Protein AF-A0A2P6FMV4-F1 (afdb_monomer_lite)

Secondary structure (DSSP, 8-state):
-PPPHHHHHHHHHHHHHHHHHHHHHHHHH--SSEEEE-TTS-EEEE-HHHHHHHHHHHHHHHHTTSS-HHHHHHHHHHHHHHHHHHTTT-TT---SS-SSPPHHHHHHHHHHHTGGGSGGG--HHHHHHHHHHHHHT----

Structure (mmCIF, N/CA/C/O backbone):
data_AF-A0A2P6FMV4-F1
#
_entry.id   AF-A0A2P6FMV4-F1
#
loop_
_atom_site.group_PDB
_atom_site.id
_atom_site.type_symbol
_atom_site.label_atom_id
_atom_site.label_alt_id
_atom_site.label_comp_id
_atom_site.label_asym_id
_atom_site.label_entity_id
_atom_site.label_seq_id
_atom_site.pdbx_PDB_ins_code
_atom_site.Cartn_x
_atom_site.Cartn_y
_atom_site.Cartn_z
_atom_site.occupancy
_atom_site.B_iso_or_equiv
_atom_site.auth_seq_id
_atom_site.auth_comp_id
_atom_site.auth_asym_id
_atom_site.auth_atom_id
_atom_site.pdbx_PDB_model_num
ATOM 1 N N . THR A 1 1 ? -9.566 3.041 24.991 1.00 51.59 1 THR A N 1
ATOM 2 C CA . THR A 1 1 ? -9.184 4.374 24.482 1.00 51.59 1 THR A CA 1
ATOM 3 C C . THR A 1 1 ? -9.433 4.340 22.996 1.00 51.59 1 THR A C 1
ATOM 5 O O . THR A 1 1 ? -8.941 3.411 22.371 1.00 51.59 1 THR A O 1
ATOM 8 N N . ASN A 1 2 ? -10.262 5.234 22.459 1.00 83.31 2 ASN A N 1
ATOM 9 C CA . ASN A 1 2 ? -10.561 5.259 21.024 1.00 83.31 2 ASN A CA 1
ATOM 10 C C . ASN A 1 2 ? -9.635 6.276 20.353 1.00 83.31 2 ASN A C 1
ATOM 12 O O . ASN A 1 2 ? -9.488 7.376 20.882 1.00 83.31 2 ASN A O 1
ATOM 16 N N . LEU A 1 3 ? -9.016 5.885 19.238 1.00 90.75 3 LEU A N 1
ATOM 17 C CA . LEU A 1 3 ? -8.239 6.779 18.378 1.00 90.75 3 LEU A CA 1
ATOM 18 C C . LEU A 1 3 ? -9.158 7.852 17.777 1.00 90.75 3 LEU A C 1
ATOM 20 O O . LEU A 1 3 ? -10.336 7.583 17.510 1.00 90.75 3 LEU A O 1
ATOM 24 N N . SER A 1 4 ?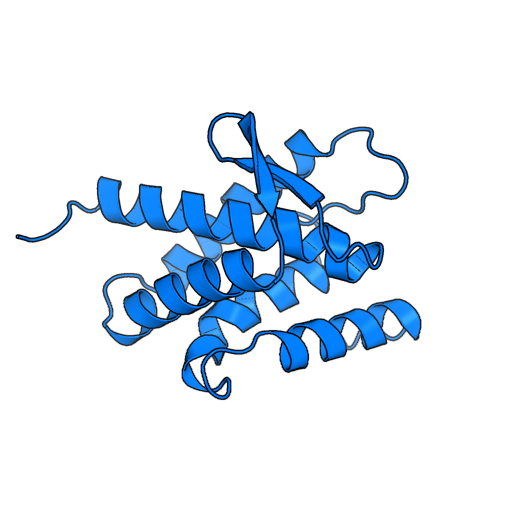 -8.631 9.054 17.558 1.00 95.62 4 SER A N 1
ATOM 25 C CA . SER A 1 4 ? -9.317 10.098 16.794 1.00 95.62 4 SER A CA 1
ATOM 26 C C . SER A 1 4 ? -9.395 9.727 15.312 1.00 95.62 4 SER A C 1
ATOM 28 O O . SER A 1 4 ? -8.689 8.836 14.826 1.00 95.62 4 SER A O 1
ATOM 30 N N . LYS A 1 5 ? -10.259 10.416 14.557 1.00 95.12 5 LYS A N 1
ATOM 31 C CA . 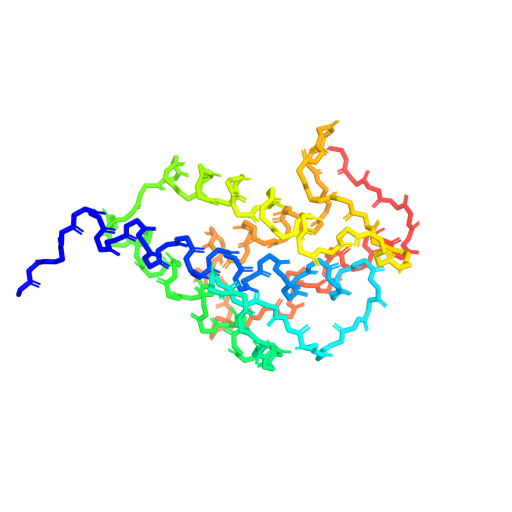LYS A 1 5 ? -10.355 10.154 13.119 1.00 95.12 5 LYS A CA 1
ATOM 32 C C . LYS A 1 5 ? -9.076 10.572 12.397 1.00 95.12 5 LYS A C 1
ATOM 34 O O . LYS A 1 5 ? -8.652 9.893 11.469 1.00 95.12 5 LYS A O 1
ATOM 39 N N . GLU A 1 6 ? -8.452 11.648 12.854 1.00 95.94 6 GLU A N 1
ATOM 40 C CA . GLU A 1 6 ? -7.186 12.156 12.341 1.00 95.94 6 GLU A CA 1
ATOM 41 C C . GLU A 1 6 ? -6.043 11.161 12.575 1.00 95.94 6 GLU A C 1
ATOM 43 O O . GLU A 1 6 ? -5.261 10.919 11.660 1.00 95.94 6 GLU A O 1
ATOM 48 N N . GLU A 1 7 ? -5.978 10.535 13.757 1.00 96.75 7 GLU A N 1
ATOM 49 C CA . GLU A 1 7 ? -4.993 9.487 14.064 1.00 96.75 7 GLU A CA 1
ATOM 50 C C . GLU A 1 7 ? -5.186 8.264 13.159 1.00 96.75 7 GLU A C 1
ATOM 52 O O . GLU A 1 7 ? -4.225 7.757 12.585 1.00 96.75 7 GLU A O 1
ATOM 57 N N . ILE A 1 8 ? -6.436 7.829 12.963 1.00 97.25 8 ILE A N 1
ATOM 58 C CA . ILE A 1 8 ? -6.765 6.706 12.073 1.00 97.25 8 ILE A CA 1
ATOM 59 C C . ILE A 1 8 ? -6.350 7.011 10.627 1.00 97.25 8 ILE A C 1
ATOM 61 O O . ILE A 1 8 ? -5.728 6.178 9.971 1.00 97.25 8 ILE A O 1
ATOM 65 N N . LEU A 1 9 ? -6.684 8.194 10.108 1.00 97.06 9 LEU A N 1
ATOM 66 C CA . LEU A 1 9 ? -6.341 8.558 8.732 1.00 97.06 9 LEU A CA 1
ATOM 67 C C . LEU A 1 9 ? -4.829 8.745 8.547 1.00 97.06 9 LEU A C 1
ATOM 69 O O . LEU A 1 9 ? -4.296 8.338 7.519 1.00 97.06 9 LEU A O 1
ATOM 73 N N . GLY A 1 10 ? -4.132 9.295 9.545 1.00 97.19 10 GLY A N 1
ATOM 74 C CA . GLY A 1 10 ? -2.674 9.415 9.529 1.00 97.19 10 GLY A CA 1
ATOM 75 C C . GLY A 1 10 ? -1.978 8.055 9.460 1.00 97.19 10 GLY A C 1
ATOM 76 O O . GLY A 1 10 ? -1.112 7.850 8.609 1.00 97.19 10 GLY A O 1
ATOM 77 N N . GLU A 1 11 ? -2.402 7.099 10.289 1.00 97.44 11 GLU A N 1
ATOM 78 C CA . GLU A 1 11 ? -1.864 5.732 10.266 1.00 97.44 11 GLU A CA 1
ATOM 79 C C . GLU A 1 11 ? -2.210 4.986 8.973 1.00 97.44 11 GLU A C 1
ATOM 81 O O . GLU A 1 11 ? -1.376 4.258 8.427 1.00 97.44 11 GLU A O 1
ATOM 86 N N . LEU A 1 12 ? -3.417 5.194 8.440 1.00 98.38 12 LEU A N 1
ATOM 87 C CA . LEU A 1 12 ? -3.817 4.646 7.148 1.00 98.38 12 LEU A CA 1
ATOM 88 C C . LEU A 1 12 ? -2.908 5.153 6.019 1.00 98.38 12 LEU A C 1
ATOM 90 O O . LEU A 1 12 ? -2.407 4.351 5.233 1.00 98.38 12 LEU A O 1
ATOM 94 N N . GLU A 1 13 ? -2.663 6.462 5.951 1.00 98.38 13 GLU A N 1
ATOM 95 C CA . GLU A 1 13 ? -1.781 7.066 4.948 1.00 98.38 13 GLU A CA 1
ATOM 96 C C . GLU A 1 13 ? -0.330 6.593 5.099 1.00 98.38 13 GLU A C 1
ATOM 98 O O . GLU A 1 13 ? 0.304 6.251 4.101 1.00 98.38 13 GLU A O 1
ATOM 103 N N . ASN A 1 14 ? 0.180 6.498 6.329 1.00 97.38 14 ASN A N 1
ATOM 104 C CA . ASN A 1 14 ? 1.527 5.997 6.598 1.00 97.38 14 ASN A CA 1
ATOM 105 C C . ASN A 1 14 ? 1.724 4.566 6.062 1.00 97.38 14 ASN A C 1
ATOM 107 O O . ASN A 1 14 ? 2.648 4.298 5.292 1.00 97.38 14 ASN A O 1
ATOM 111 N N . ASN A 1 15 ? 0.804 3.655 6.393 1.00 98.19 15 ASN A N 1
ATOM 112 C CA . ASN A 1 15 ? 0.868 2.272 5.919 1.00 98.19 15 ASN A CA 1
ATOM 113 C C . ASN A 1 15 ? 0.638 2.170 4.401 1.00 98.19 15 ASN A C 1
ATOM 115 O O . ASN A 1 15 ? 1.336 1.413 3.726 1.00 98.19 15 ASN A O 1
ATOM 119 N N . ALA A 1 16 ? -0.297 2.946 3.840 1.00 98.31 16 ALA A N 1
ATOM 120 C CA . ALA A 1 16 ? -0.540 2.979 2.398 1.00 98.31 16 ALA A CA 1
ATOM 121 C C . ALA A 1 16 ? 0.708 3.424 1.618 1.00 98.31 16 ALA A C 1
ATOM 123 O O . ALA A 1 16 ? 1.047 2.823 0.597 1.00 98.31 16 ALA A O 1
ATOM 124 N N . GLN A 1 17 ? 1.422 4.439 2.113 1.00 97.94 17 GLN A N 1
ATOM 125 C CA . GLN A 1 17 ? 2.652 4.939 1.505 1.00 97.94 17 GLN A CA 1
ATOM 126 C C . GLN A 1 17 ? 3.753 3.872 1.496 1.00 97.94 17 GLN A C 1
ATOM 128 O O . GLN A 1 17 ? 4.319 3.607 0.432 1.00 97.94 17 GLN A O 1
ATOM 133 N N . GLY A 1 18 ? 3.999 3.215 2.635 1.00 96.44 18 GLY A N 1
ATOM 134 C CA . GLY A 1 18 ? 5.001 2.152 2.738 1.00 96.44 18 GLY A CA 1
ATOM 135 C C . GLY A 1 18 ? 4.696 0.970 1.813 1.00 96.44 18 GLY A C 1
ATOM 136 O O . GLY A 1 18 ? 5.569 0.520 1.062 1.00 96.44 18 GLY A O 1
ATOM 137 N N . ILE A 1 19 ? 3.431 0.523 1.773 1.00 98.00 19 ILE A N 1
ATOM 138 C CA . ILE A 1 19 ? 2.986 -0.541 0.859 1.00 98.00 19 ILE A CA 1
ATOM 139 C C . ILE A 1 19 ? 3.243 -0.129 -0.595 1.00 98.00 19 ILE A C 1
ATOM 141 O O . ILE A 1 19 ? 3.892 -0.871 -1.330 1.00 98.00 19 ILE A O 1
ATOM 145 N N . LEU A 1 20 ? 2.777 1.047 -1.024 1.00 97.88 20 LEU A N 1
ATOM 146 C CA . LEU A 1 20 ? 2.926 1.503 -2.409 1.00 97.88 20 LEU A CA 1
ATOM 147 C C . LEU A 1 20 ? 4.398 1.668 -2.809 1.00 97.88 20 LEU A C 1
ATOM 149 O O . LEU A 1 20 ? 4.790 1.220 -3.890 1.00 97.88 20 LEU A O 1
ATOM 153 N N . GLY A 1 21 ? 5.215 2.264 -1.937 1.00 96.00 21 GLY A N 1
ATOM 154 C CA . GLY A 1 21 ? 6.637 2.498 -2.177 1.00 96.00 21 GLY A CA 1
ATOM 155 C C . GLY A 1 21 ? 7.445 1.206 -2.328 1.00 96.00 21 GLY A C 1
ATOM 156 O O . GLY A 1 21 ? 8.315 1.124 -3.200 1.00 96.00 21 GLY A O 1
ATOM 157 N N . TYR A 1 22 ? 7.121 0.171 -1.549 1.00 97.12 22 TYR A N 1
ATOM 158 C CA . TYR A 1 22 ? 7.719 -1.154 -1.710 1.00 97.12 22 TYR A CA 1
ATOM 159 C C . TYR A 1 22 ? 7.189 -1.882 -2.957 1.00 97.12 22 TYR A C 1
ATOM 161 O O . TYR A 1 22 ? 7.960 -2.332 -3.814 1.00 97.12 22 TYR A O 1
ATOM 169 N N . VAL A 1 23 ? 5.861 -1.973 -3.091 1.00 97.44 23 VAL A N 1
ATOM 170 C CA . VAL A 1 23 ? 5.190 -2.780 -4.121 1.00 97.44 23 VAL A CA 1
ATOM 171 C C . VAL A 1 23 ? 5.518 -2.292 -5.530 1.00 97.44 23 VAL A C 1
ATOM 173 O O . VAL A 1 23 ? 5.771 -3.119 -6.407 1.00 97.44 23 VAL A O 1
ATOM 176 N N . VAL A 1 24 ? 5.594 -0.977 -5.768 1.00 95.75 24 VAL A N 1
ATOM 177 C CA . VAL A 1 24 ? 5.886 -0.434 -7.108 1.00 95.75 24 VAL A CA 1
ATOM 178 C C . VAL A 1 24 ? 7.235 -0.902 -7.648 1.00 95.75 24 VAL A C 1
ATOM 180 O O . VAL A 1 24 ? 7.342 -1.279 -8.817 1.00 95.75 24 VAL A O 1
ATOM 183 N N . ARG A 1 25 ? 8.264 -0.957 -6.798 1.00 94.50 25 ARG A N 1
ATOM 184 C CA . ARG A 1 25 ? 9.603 -1.411 -7.196 1.00 94.50 25 ARG A CA 1
ATOM 185 C C . ARG A 1 25 ? 9.661 -2.924 -7.340 1.00 94.50 25 ARG A C 1
ATOM 187 O O . ARG A 1 25 ? 10.301 -3.430 -8.265 1.00 94.50 25 ARG A O 1
ATOM 194 N N . TRP A 1 26 ? 8.958 -3.644 -6.474 1.00 96.50 26 TRP A N 1
ATOM 195 C CA . TRP A 1 26 ? 8.887 -5.096 -6.545 1.00 96.50 26 TRP A CA 1
ATOM 196 C C . TRP A 1 26 ? 8.215 -5.562 -7.842 1.00 96.50 26 TRP A C 1
ATOM 198 O O . TRP A 1 26 ? 8.784 -6.350 -8.598 1.00 96.50 26 TRP A O 1
ATOM 208 N N . ILE A 1 27 ? 7.036 -5.015 -8.146 1.00 95.75 27 ILE A N 1
ATOM 209 C CA . ILE A 1 27 ? 6.225 -5.404 -9.302 1.00 95.75 27 ILE A CA 1
ATOM 210 C C . ILE A 1 27 ? 6.862 -4.948 -10.614 1.00 95.75 27 ILE A C 1
ATOM 212 O O . ILE A 1 27 ? 7.023 -5.765 -11.522 1.00 95.75 27 ILE A O 1
ATOM 216 N N . ASN A 1 28 ? 7.287 -3.686 -10.718 1.00 93.50 28 ASN A N 1
ATOM 217 C CA . ASN A 1 28 ? 7.785 -3.152 -11.987 1.00 93.50 28 ASN A CA 1
ATOM 218 C C . ASN A 1 28 ? 9.238 -3.559 -12.257 1.00 93.50 28 ASN A C 1
ATOM 220 O O . ASN A 1 28 ? 9.584 -3.922 -13.381 1.00 93.50 28 ASN A O 1
ATOM 224 N N . GLN A 1 29 ? 10.092 -3.568 -11.231 1.00 92.44 29 GLN A N 1
ATOM 225 C CA . GLN A 1 29 ? 11.543 -3.717 -11.403 1.00 92.44 29 GLN A CA 1
ATOM 226 C C . GLN A 1 29 ? 12.094 -5.039 -10.850 1.00 92.44 29 GLN A C 1
ATOM 228 O O . GLN A 1 29 ? 13.226 -5.395 -11.163 1.00 92.44 29 GLN A O 1
ATOM 233 N N . GLY A 1 30 ? 11.316 -5.805 -10.078 1.00 94.44 30 GLY A N 1
ATOM 234 C CA . GLY A 1 30 ? 11.796 -7.043 -9.452 1.00 94.44 30 GLY A CA 1
ATOM 235 C C . GLY A 1 30 ? 12.759 -6.796 -8.288 1.00 94.44 30 GLY A C 1
ATOM 236 O O . GLY A 1 30 ? 13.584 -7.654 -7.980 1.00 94.44 30 GLY A O 1
ATOM 237 N N . VAL A 1 31 ? 12.687 -5.622 -7.656 1.00 94.88 31 VAL A N 1
ATOM 238 C CA . VAL A 1 31 ? 13.551 -5.249 -6.529 1.00 94.88 31 VAL A CA 1
ATOM 239 C C . VAL A 1 31 ? 12.904 -5.703 -5.221 1.00 94.88 31 VAL A C 1
ATOM 241 O O . VAL A 1 31 ? 11.886 -5.162 -4.805 1.00 94.88 31 VAL A O 1
ATOM 244 N N . GLY A 1 32 ? 13.501 -6.709 -4.577 1.00 93.19 32 GLY A N 1
ATOM 245 C CA . GLY A 1 32 ? 12.945 -7.357 -3.381 1.00 93.19 32 GLY A CA 1
ATOM 246 C C . GLY A 1 32 ? 13.209 -6.654 -2.046 1.00 93.19 32 GLY A C 1
ATOM 247 O O . GLY A 1 32 ? 12.564 -6.992 -1.055 1.00 93.19 32 GLY A O 1
ATOM 248 N N . CYS A 1 33 ? 14.149 -5.710 -2.019 1.00 92.94 33 CYS A N 1
ATOM 249 C CA . CYS A 1 33 ? 14.526 -4.920 -0.850 1.00 92.94 33 CYS A CA 1
ATOM 250 C C . CYS A 1 33 ? 14.951 -3.525 -1.312 1.00 92.94 33 CYS A C 1
ATOM 252 O O . CYS A 1 33 ? 15.727 -3.392 -2.266 1.00 92.94 33 CYS A O 1
ATOM 254 N N . SER A 1 34 ? 14.435 -2.486 -0.663 1.00 77.75 34 SER A N 1
ATOM 255 C CA . SER A 1 34 ? 14.635 -1.110 -1.108 1.00 77.75 34 SER A CA 1
ATOM 256 C C . SER A 1 34 ? 14.698 -0.120 0.039 1.00 77.75 34 SER A C 1
ATOM 258 O O . SER A 1 34 ? 13.984 -0.253 1.023 1.00 77.75 34 SER A O 1
ATOM 260 N N . LYS A 1 35 ? 15.500 0.932 -0.149 1.00 87.94 35 LYS A N 1
ATOM 261 C CA . LYS A 1 35 ? 15.317 2.178 0.591 1.00 87.94 35 LYS A CA 1
ATOM 262 C C . LYS A 1 35 ? 14.081 2.878 0.034 1.00 87.94 35 LYS A C 1
ATOM 264 O O . LYS A 1 35 ? 14.081 3.231 -1.146 1.00 87.94 35 LYS A O 1
ATOM 269 N N . VAL A 1 36 ? 13.054 3.026 0.856 1.00 87.88 36 VAL A N 1
ATOM 270 C CA . VAL A 1 36 ? 11.804 3.725 0.536 1.00 87.88 36 VAL A CA 1
ATOM 271 C C . VAL A 1 36 ? 11.716 4.921 1.472 1.00 87.88 36 VAL A C 1
ATOM 273 O O . VAL A 1 36 ? 12.052 4.811 2.647 1.00 87.88 36 VAL A O 1
ATOM 276 N N . LEU A 1 37 ? 11.360 6.083 0.934 1.00 90.44 37 LEU A N 1
ATOM 277 C CA . LEU A 1 37 ? 11.080 7.259 1.754 1.00 90.44 37 LEU A CA 1
ATOM 278 C C . LEU A 1 37 ? 9.755 7.031 2.471 1.00 90.44 37 LEU A C 1
ATOM 280 O O . LEU A 1 37 ? 8.812 6.640 1.802 1.00 90.44 37 LEU A O 1
ATOM 284 N N . ASP A 1 38 ? 9.665 7.281 3.769 1.00 89.69 38 ASP A N 1
ATOM 285 C CA . ASP A 1 38 ? 8.393 7.264 4.494 1.00 89.69 38 ASP A CA 1
ATOM 286 C C . ASP A 1 38 ? 7.546 8.528 4.206 1.00 89.69 38 ASP A C 1
ATOM 288 O O . ASP A 1 38 ? 7.846 9.340 3.318 1.00 89.69 38 ASP A O 1
ATOM 292 N N . ILE A 1 39 ? 6.461 8.726 4.961 1.00 87.50 39 ILE A N 1
ATOM 293 C CA . ILE A 1 39 ? 5.615 9.927 4.872 1.00 87.50 39 ILE A CA 1
ATOM 294 C C . ILE A 1 39 ? 6.354 11.234 5.235 1.00 87.50 39 ILE A C 1
ATOM 296 O O . ILE A 1 39 ? 5.946 12.305 4.775 1.00 87.50 39 ILE A O 1
ATOM 300 N N . TYR A 1 40 ? 7.457 11.171 5.979 1.00 90.75 40 TYR A N 1
ATOM 301 C CA . TYR A 1 40 ? 8.283 12.314 6.386 1.00 90.75 40 TYR A CA 1
ATOM 302 C C . TYR A 1 40 ? 9.583 12.437 5.579 1.00 90.75 40 TYR A C 1
ATOM 304 O O . TYR A 1 40 ? 10.457 13.227 5.931 1.00 90.75 40 TYR A O 1
ATOM 312 N N . ASP A 1 41 ? 9.690 11.689 4.479 1.00 90.19 41 ASP A N 1
ATOM 313 C CA . ASP A 1 41 ? 10.845 11.662 3.587 1.00 90.19 41 ASP A CA 1
ATOM 314 C C . ASP A 1 41 ? 12.143 11.189 4.284 1.00 90.19 41 ASP A C 1
ATOM 316 O O . ASP A 1 41 ? 13.256 11.602 3.943 1.00 90.19 41 ASP A O 1
ATOM 320 N N . VAL A 1 42 ? 12.005 10.261 5.236 1.00 92.44 42 VAL A N 1
ATOM 321 C CA . VAL A 1 42 ? 13.105 9.512 5.854 1.00 92.44 42 VAL A CA 1
ATOM 322 C C . VAL A 1 42 ? 13.235 8.149 5.179 1.00 92.44 42 VAL A C 1
ATOM 324 O O . VAL A 1 42 ? 12.255 7.442 4.970 1.00 92.44 42 VAL A O 1
ATOM 327 N N . TYR A 1 43 ? 14.459 7.752 4.827 1.00 90.75 43 TYR A N 1
ATOM 328 C CA . TYR A 1 43 ? 14.691 6.445 4.212 1.00 90.75 43 TYR A CA 1
ATOM 329 C C . TYR A 1 43 ? 14.566 5.306 5.225 1.00 90.75 43 TYR A C 1
ATOM 331 O O . TYR A 1 43 ? 15.400 5.177 6.124 1.00 90.75 43 TYR A O 1
ATOM 339 N N . LEU A 1 44 ? 13.606 4.418 4.986 1.00 90.31 44 LEU A N 1
ATOM 340 C CA . LEU A 1 44 ? 13.452 3.139 5.665 1.00 90.31 44 LEU A CA 1
ATOM 341 C C . LEU A 1 44 ? 13.853 1.994 4.734 1.00 90.31 44 LEU A C 1
ATOM 343 O O . LEU A 1 44 ? 13.761 2.090 3.508 1.00 90.31 44 LEU A O 1
ATOM 347 N N . MET A 1 45 ? 14.351 0.909 5.321 1.00 95.62 45 MET A N 1
ATOM 348 C CA . MET A 1 45 ? 14.553 -0.338 4.595 1.00 95.62 45 MET A CA 1
ATOM 349 C C . MET A 1 45 ? 13.229 -1.095 4.573 1.00 95.62 45 MET A C 1
ATOM 351 O O . MET A 1 45 ? 12.740 -1.499 5.622 1.00 95.62 45 MET A O 1
ATOM 355 N N . GLU A 1 46 ? 12.702 -1.317 3.376 1.00 95.88 46 GLU A N 1
ATOM 356 C CA . GLU A 1 46 ? 11.473 -2.071 3.155 1.00 95.88 46 GLU A CA 1
ATOM 357 C C . GLU A 1 46 ? 11.778 -3.416 2.494 1.00 95.88 46 GLU A C 1
ATOM 359 O O . GLU A 1 46 ? 12.540 -3.499 1.518 1.00 95.88 46 GLU A O 1
ATOM 364 N N . ASP A 1 47 ? 11.148 -4.463 3.014 1.00 97.31 47 ASP A N 1
ATOM 365 C CA . ASP A 1 47 ? 11.144 -5.806 2.456 1.00 97.31 47 ASP A CA 1
ATOM 366 C C . ASP A 1 47 ? 9.735 -6.428 2.543 1.00 97.31 47 ASP A C 1
ATOM 368 O O . ASP A 1 47 ? 8.731 -5.762 2.801 1.00 97.31 47 ASP A O 1
ATOM 372 N N . ARG A 1 48 ? 9.623 -7.736 2.287 1.00 97.81 48 ARG A N 1
ATOM 373 C CA . ARG A 1 48 ? 8.318 -8.410 2.344 1.00 97.81 48 ARG A CA 1
ATOM 374 C C . ARG A 1 48 ? 7.724 -8.436 3.752 1.00 97.81 48 ARG A C 1
ATOM 376 O O . ARG A 1 48 ? 6.505 -8.499 3.876 1.00 97.81 48 ARG A O 1
ATOM 383 N N . ALA A 1 49 ? 8.546 -8.442 4.799 1.00 97.75 49 ALA A N 1
ATOM 384 C CA . ALA A 1 49 ? 8.068 -8.526 6.171 1.00 97.75 49 ALA A CA 1
ATOM 385 C C . ALA A 1 49 ? 7.434 -7.204 6.613 1.00 97.75 49 ALA A C 1
ATOM 387 O O . ALA A 1 49 ? 6.344 -7.223 7.183 1.00 97.75 49 ALA A O 1
ATOM 388 N N . THR A 1 50 ? 8.056 -6.068 6.291 1.00 97.31 50 THR A N 1
ATOM 389 C CA . THR A 1 50 ? 7.478 -4.744 6.570 1.00 97.31 50 THR A CA 1
ATOM 390 C C . THR A 1 50 ? 6.178 -4.531 5.790 1.00 97.31 50 THR A C 1
ATOM 392 O O . THR A 1 50 ? 5.158 -4.164 6.374 1.00 97.31 50 THR A O 1
ATOM 395 N N . CYS A 1 51 ? 6.148 -4.911 4.507 1.00 97.88 51 CYS A N 1
ATOM 396 C CA . CYS A 1 51 ? 4.934 -4.865 3.688 1.00 97.88 51 CYS A CA 1
ATOM 397 C C . CYS A 1 51 ? 3.819 -5.791 4.216 1.00 97.88 51 CYS A C 1
ATOM 399 O O . CYS A 1 51 ? 2.644 -5.414 4.229 1.00 97.88 51 CYS A O 1
ATOM 401 N N . ARG A 1 52 ? 4.167 -6.986 4.712 1.00 98.56 52 ARG A N 1
ATOM 402 C CA . ARG A 1 52 ? 3.222 -7.900 5.375 1.00 98.56 52 ARG A CA 1
ATOM 403 C C . ARG A 1 52 ? 2.617 -7.286 6.635 1.00 98.56 52 ARG A C 1
ATOM 405 O O . ARG A 1 52 ? 1.413 -7.403 6.832 1.00 98.56 52 ARG A O 1
ATOM 412 N N . ILE A 1 53 ? 3.424 -6.632 7.472 1.00 98.56 53 ILE A N 1
ATOM 413 C CA . ILE A 1 53 ? 2.928 -5.946 8.675 1.00 98.56 53 ILE A CA 1
ATOM 414 C C . ILE A 1 53 ? 1.936 -4.853 8.274 1.00 98.56 53 ILE A C 1
ATOM 416 O O . ILE A 1 53 ? 0.804 -4.868 8.751 1.00 98.56 53 ILE A O 1
ATOM 420 N N . ALA A 1 54 ? 2.325 -3.965 7.357 1.00 98.25 54 ALA A N 1
ATOM 421 C CA . ALA A 1 54 ? 1.492 -2.839 6.941 1.00 98.25 54 ALA A CA 1
ATOM 422 C C . ALA A 1 54 ? 0.169 -3.287 6.294 1.00 98.25 54 ALA A C 1
ATOM 424 O O . ALA A 1 54 ? -0.905 -2.792 6.638 1.00 98.25 54 ALA A O 1
ATOM 425 N N . SER A 1 55 ? 0.216 -4.267 5.387 1.00 98.56 55 SER A N 1
ATOM 426 C CA . SER A 1 55 ? -0.989 -4.779 4.716 1.00 98.56 55 SER A CA 1
ATOM 427 C C . SER A 1 55 ? -1.946 -5.482 5.679 1.00 98.56 55 SER A C 1
ATOM 429 O O . SER A 1 55 ? -3.146 -5.211 5.646 1.00 98.56 55 SER A O 1
ATOM 431 N N . GLN A 1 56 ? -1.438 -6.323 6.587 1.00 98.69 56 GLN A N 1
ATOM 432 C CA . GLN A 1 56 ? -2.268 -7.002 7.588 1.00 98.69 56 GLN A CA 1
ATOM 433 C C . GLN A 1 56 ? -2.818 -6.046 8.648 1.00 98.69 56 GLN A C 1
ATOM 435 O O . GLN A 1 56 ? -3.934 -6.246 9.125 1.00 98.69 56 GLN A O 1
ATOM 440 N N . TYR A 1 57 ? -2.077 -4.989 8.988 1.00 98.44 57 TYR A N 1
ATOM 441 C CA . TYR A 1 57 ? -2.556 -3.932 9.875 1.00 98.44 57 TYR A CA 1
ATOM 442 C C . TYR A 1 57 ? -3.807 -3.257 9.295 1.00 98.44 57 TYR A C 1
ATOM 444 O O . TYR A 1 57 ? -4.846 -3.184 9.955 1.00 98.44 57 TYR A O 1
ATOM 452 N N . LEU A 1 58 ? -3.750 -2.851 8.023 1.00 98.62 58 LEU A N 1
ATOM 453 C CA . LEU A 1 58 ? -4.893 -2.243 7.341 1.00 98.62 58 LEU A CA 1
ATOM 454 C C . LEU A 1 58 ? -6.033 -3.236 7.097 1.00 98.62 58 LEU A C 1
ATOM 456 O O . LEU A 1 58 ? -7.196 -2.878 7.276 1.00 98.62 58 LEU A O 1
ATOM 460 N N . ALA A 1 59 ? -5.724 -4.488 6.749 1.00 98.69 59 ALA A N 1
ATOM 461 C CA . ALA A 1 59 ? -6.731 -5.538 6.604 1.00 98.69 59 ALA A CA 1
ATOM 462 C C . ALA A 1 59 ? -7.486 -5.781 7.922 1.00 98.69 59 ALA A C 1
ATOM 464 O O . ALA A 1 59 ? -8.707 -5.934 7.917 1.00 98.69 59 ALA A O 1
ATOM 465 N N . ASN A 1 60 ? -6.787 -5.752 9.063 1.00 98.50 60 ASN A N 1
ATOM 466 C CA . ASN A 1 60 ? -7.400 -5.864 10.384 1.00 98.50 60 ASN A CA 1
ATOM 467 C C . ASN A 1 60 ? -8.340 -4.686 10.680 1.00 98.50 60 ASN A C 1
ATOM 469 O O . ASN A 1 60 ? -9.488 -4.896 11.075 1.00 98.50 60 ASN A O 1
ATOM 473 N N . TRP A 1 61 ? -7.884 -3.455 10.449 1.00 98.19 61 TRP A N 1
ATOM 474 C CA . TRP A 1 61 ? -8.705 -2.259 10.646 1.00 98.19 61 TRP A CA 1
ATOM 475 C C . TRP A 1 61 ? -9.944 -2.249 9.755 1.00 98.19 61 TRP A C 1
ATOM 477 O O . TRP A 1 61 ? -11.031 -1.891 10.210 1.00 98.19 61 TRP A O 1
ATOM 487 N N . PHE A 1 62 ? -9.794 -2.684 8.505 1.00 98.44 62 PHE A N 1
ATOM 488 C CA . PHE A 1 62 ? -10.901 -2.825 7.570 1.00 98.44 62 PHE A CA 1
ATOM 489 C C . PHE A 1 62 ? -11.901 -3.890 8.033 1.00 98.44 62 PHE A C 1
ATOM 491 O O . PHE A 1 62 ? -13.102 -3.630 8.078 1.00 98.44 62 PHE A O 1
ATOM 498 N N . HIS A 1 63 ? -11.411 -5.061 8.453 1.00 97.88 63 HIS A N 1
ATOM 499 C CA . HIS A 1 63 ? -12.240 -6.157 8.956 1.00 97.88 63 HIS A CA 1
ATOM 500 C C . HIS A 1 63 ? -13.098 -5.740 10.161 1.00 97.88 63 HIS A C 1
ATOM 502 O O . HIS A 1 63 ? -14.270 -6.101 10.248 1.00 97.88 63 HIS A O 1
ATOM 508 N N . HIS A 1 64 ? -12.537 -4.943 11.073 1.00 97.31 64 HIS A N 1
ATOM 509 C CA . HIS A 1 64 ? -13.246 -4.455 12.258 1.00 97.31 64 HIS A CA 1
ATOM 510 C C . HIS A 1 64 ? -14.021 -3.146 12.036 1.00 97.31 64 HIS A C 1
ATOM 512 O O . HIS A 1 64 ? -14.589 -2.609 12.987 1.00 97.31 64 HIS A O 1
ATOM 518 N N . GLY A 1 65 ? -14.071 -2.630 10.804 1.00 96.62 65 GLY A N 1
ATOM 519 C CA . GLY A 1 65 ? -14.832 -1.428 10.460 1.00 96.62 65 GLY A CA 1
ATOM 520 C C . GLY A 1 65 ? -14.250 -0.121 11.005 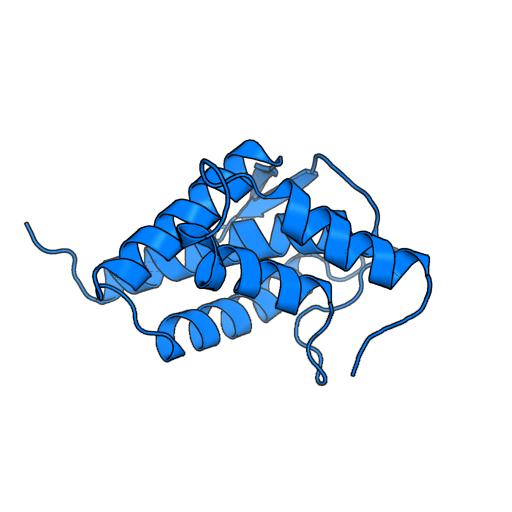1.00 96.62 65 GLY A C 1
ATOM 521 O O . GLY A 1 65 ? -14.974 0.870 11.087 1.00 96.62 65 GLY A O 1
ATOM 522 N N . LEU A 1 66 ? -12.965 -0.095 11.379 1.00 97.25 66 LEU A N 1
ATOM 523 C CA . LEU A 1 66 ? -12.287 1.130 11.823 1.00 97.25 66 LEU A CA 1
ATOM 524 C C . LEU A 1 66 ? -12.004 2.083 10.651 1.00 97.25 66 LEU A C 1
ATOM 526 O O . LEU A 1 66 ? -12.019 3.305 10.814 1.00 97.25 66 LEU A O 1
ATOM 530 N N . ILE A 1 67 ? -11.781 1.508 9.469 1.00 98.25 67 ILE A N 1
ATOM 531 C CA . ILE A 1 67 ? -11.636 2.212 8.194 1.00 98.25 67 ILE A CA 1
ATOM 532 C C . ILE A 1 67 ? -12.595 1.625 7.160 1.00 98.25 67 ILE A C 1
ATOM 534 O O . ILE A 1 67 ? -12.870 0.424 7.156 1.00 98.25 67 ILE A O 1
ATOM 538 N N . SER A 1 68 ? -13.106 2.468 6.269 1.00 98.38 68 SER A N 1
ATOM 539 C CA . SER A 1 68 ? -13.994 2.057 5.182 1.00 98.38 68 SER A CA 1
ATOM 540 C C . SER A 1 68 ? -13.234 1.767 3.886 1.00 98.38 68 SER A C 1
ATOM 542 O O . SER A 1 68 ? -12.095 2.190 3.688 1.00 98.38 68 SER A O 1
ATOM 544 N N . ARG A 1 69 ? -13.902 1.091 2.942 1.00 98.56 69 ARG A N 1
ATOM 545 C CA . ARG A 1 69 ? -13.366 0.879 1.588 1.00 98.56 69 ARG A CA 1
ATOM 546 C C . ARG A 1 69 ? -13.006 2.200 0.902 1.00 98.56 69 ARG A C 1
ATOM 548 O O . ARG A 1 69 ? -11.978 2.256 0.237 1.00 98.56 69 ARG A O 1
ATOM 555 N N . GLN A 1 70 ? -13.847 3.226 1.045 1.00 98.44 70 GLN A N 1
ATOM 556 C CA . GLN A 1 70 ? -13.606 4.525 0.418 1.00 98.44 70 GLN A CA 1
ATOM 557 C C . GLN A 1 70 ? -12.373 5.201 1.020 1.00 98.44 70 GLN A C 1
ATOM 559 O O . GLN A 1 70 ? -11.521 5.663 0.278 1.00 98.44 70 GLN A O 1
ATOM 564 N N . GLU A 1 71 ? -12.220 5.154 2.345 1.00 98.56 71 GLU A N 1
ATOM 565 C CA . GLU A 1 71 ? -11.053 5.726 3.029 1.00 98.56 71 GLU A CA 1
ATOM 566 C C . GLU A 1 71 ? -9.748 5.058 2.592 1.00 98.56 71 GLU A C 1
ATOM 568 O O . GLU A 1 71 ? -8.758 5.745 2.361 1.00 98.56 71 GLU A O 1
ATOM 573 N N . ILE A 1 72 ? -9.753 3.731 2.415 1.00 98.62 72 ILE A N 1
ATOM 574 C CA . ILE A 1 72 ? -8.602 3.000 1.871 1.00 98.62 72 ILE A CA 1
ATOM 575 C C . ILE A 1 72 ? -8.287 3.476 0.451 1.00 98.62 72 ILE A C 1
ATOM 577 O O . ILE A 1 72 ? -7.132 3.758 0.149 1.00 98.62 72 ILE A O 1
ATOM 581 N N . LEU A 1 73 ? -9.292 3.582 -0.424 1.00 98.38 73 LEU A N 1
ATOM 582 C CA . LEU A 1 73 ? -9.082 4.042 -1.799 1.00 98.38 73 LEU A CA 1
ATOM 583 C C . LEU A 1 73 ? -8.520 5.469 -1.836 1.00 98.38 73 LEU A C 1
ATOM 585 O O . LEU A 1 73 ? -7.509 5.693 -2.498 1.00 98.38 73 LEU A O 1
ATOM 589 N N . ASP A 1 74 ? -9.114 6.391 -1.080 1.00 98.31 74 ASP A N 1
ATOM 590 C CA . ASP A 1 74 ? -8.691 7.793 -1.021 1.00 98.31 74 ASP A CA 1
ATOM 591 C C . ASP A 1 74 ? -7.251 7.920 -0.502 1.00 98.31 74 ASP A C 1
ATOM 593 O O . ASP A 1 74 ? -6.434 8.647 -1.075 1.00 98.31 74 ASP A O 1
ATOM 597 N N . ALA A 1 75 ? -6.903 7.172 0.551 1.00 98.38 75 ALA A N 1
ATOM 598 C CA . ALA A 1 75 ? -5.554 7.170 1.107 1.00 98.38 75 ALA A CA 1
ATOM 599 C C . ALA A 1 75 ? -4.527 6.590 0.126 1.00 98.38 75 ALA A C 1
ATOM 601 O O . ALA A 1 75 ? -3.452 7.165 -0.049 1.00 98.38 75 ALA A O 1
ATOM 602 N N . PHE A 1 76 ? -4.852 5.487 -0.554 1.00 98.44 76 PHE A N 1
ATOM 603 C CA . PHE A 1 76 ? -3.962 4.887 -1.549 1.00 98.44 76 PHE A CA 1
ATOM 604 C C . PHE A 1 76 ? -3.768 5.803 -2.763 1.00 98.44 76 PHE A C 1
ATOM 606 O O . PHE A 1 76 ? -2.644 5.941 -3.240 1.00 98.44 76 PHE A O 1
ATOM 613 N N . GLU A 1 77 ? -4.813 6.478 -3.244 1.00 98.00 77 GLU A N 1
ATOM 614 C CA . GLU A 1 77 ? -4.701 7.450 -4.340 1.00 98.00 77 GLU A CA 1
ATOM 615 C C . GLU A 1 77 ? -3.849 8.662 -3.938 1.00 98.00 77 GLU A C 1
ATOM 617 O O . GLU A 1 77 ? -2.927 9.052 -4.664 1.00 98.00 77 GLU A O 1
ATOM 622 N N . LYS A 1 78 ? -4.079 9.209 -2.739 1.00 97.81 78 LYS A N 1
ATOM 623 C CA . LYS A 1 78 ? -3.281 10.310 -2.187 1.00 97.81 78 LYS A CA 1
ATOM 624 C C . LYS A 1 78 ? -1.809 9.919 -2.031 1.00 97.81 78 LYS A C 1
ATOM 626 O O . LYS A 1 78 ? -0.920 10.689 -2.400 1.00 97.81 78 LYS A O 1
ATOM 631 N N . MET A 1 79 ? -1.531 8.729 -1.501 1.00 98.19 79 MET A N 1
ATOM 632 C CA . MET A 1 79 ? -0.161 8.266 -1.280 1.00 98.19 79 MET A CA 1
ATOM 633 C C . MET A 1 79 ? 0.536 7.836 -2.569 1.00 98.19 79 MET A C 1
ATOM 635 O O . MET A 1 79 ? 1.741 8.040 -2.682 1.00 98.19 79 MET A O 1
ATOM 639 N N . ALA A 1 80 ? -0.189 7.358 -3.582 1.00 97.81 80 ALA A N 1
ATOM 640 C CA . ALA A 1 80 ? 0.381 7.098 -4.903 1.00 97.81 80 ALA A CA 1
ATOM 641 C C . ALA A 1 80 ? 0.976 8.368 -5.525 1.00 97.81 80 ALA A C 1
ATOM 643 O O . ALA A 1 80 ? 2.087 8.323 -6.049 1.00 97.81 80 ALA A O 1
ATOM 644 N N . LEU A 1 81 ? 0.302 9.518 -5.394 1.00 97.44 81 LEU A N 1
ATOM 645 C CA . LEU A 1 81 ? 0.847 10.811 -5.828 1.00 97.44 81 LEU A CA 1
ATOM 646 C C . LEU A 1 81 ? 2.131 11.181 -5.070 1.00 97.44 81 LEU A C 1
ATOM 648 O O . LEU A 1 81 ? 3.082 11.688 -5.672 1.00 97.44 81 LEU A O 1
ATOM 652 N N . LYS A 1 82 ? 2.183 10.918 -3.756 1.00 96.94 82 LYS A N 1
ATOM 653 C CA . LYS A 1 82 ? 3.388 11.164 -2.951 1.00 96.94 82 LYS A CA 1
ATOM 654 C C . LYS A 1 82 ? 4.541 10.254 -3.387 1.00 96.94 82 LYS A C 1
ATOM 656 O O . LYS A 1 82 ? 5.634 10.761 -3.626 1.00 96.94 82 LYS A O 1
ATOM 661 N N . VAL A 1 83 ? 4.297 8.953 -3.547 1.00 96.69 83 VAL A N 1
ATOM 662 C CA . VAL A 1 83 ? 5.304 7.978 -4.003 1.00 96.69 83 VAL A CA 1
ATOM 663 C C . VAL A 1 83 ? 5.800 8.321 -5.410 1.00 96.69 83 VAL A C 1
ATOM 665 O O . VAL A 1 83 ? 7.005 8.282 -5.659 1.00 96.69 83 VAL A O 1
ATOM 668 N N . ASP A 1 84 ? 4.912 8.744 -6.311 1.00 96.50 84 ASP A N 1
ATOM 669 C CA . ASP A 1 84 ? 5.291 9.194 -7.653 1.00 96.50 84 ASP A CA 1
ATOM 670 C C . ASP A 1 84 ? 6.228 10.396 -7.622 1.00 96.50 84 ASP A C 1
ATOM 672 O O . ASP A 1 84 ? 7.214 10.427 -8.357 1.00 96.50 84 ASP A O 1
ATOM 676 N N . LYS A 1 85 ? 5.947 11.369 -6.752 1.00 96.38 85 LYS A N 1
ATOM 677 C CA . LYS A 1 85 ? 6.813 12.533 -6.552 1.00 96.38 85 LYS A CA 1
ATOM 678 C C . LYS A 1 85 ? 8.158 12.141 -5.936 1.00 96.38 85 LYS A C 1
ATOM 680 O O . LYS A 1 85 ? 9.193 12.636 -6.365 1.00 96.38 85 LYS A O 1
ATOM 685 N N . GLN A 1 86 ? 8.158 11.238 -4.959 1.00 94.62 86 GLN A N 1
ATOM 686 C CA . GLN A 1 86 ? 9.376 10.735 -4.313 1.00 94.62 86 GLN A CA 1
ATOM 687 C C . GLN A 1 86 ? 10.305 9.993 -5.287 1.00 94.62 86 GLN A C 1
ATOM 689 O O . GLN A 1 86 ? 11.516 9.979 -5.088 1.00 94.62 86 GLN A O 1
ATOM 694 N N . ASN A 1 87 ? 9.748 9.391 -6.341 1.00 93.75 87 ASN A N 1
ATOM 695 C CA . ASN A 1 87 ? 10.495 8.655 -7.360 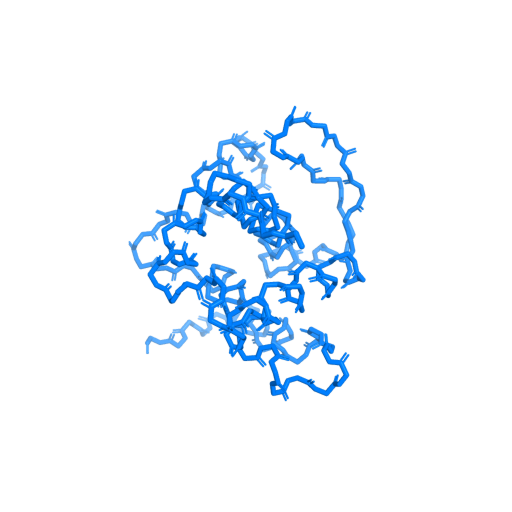1.00 93.75 87 ASN A CA 1
ATOM 696 C C . ASN A 1 87 ? 10.660 9.443 -8.673 1.00 93.75 87 ASN A C 1
ATOM 698 O O . ASN A 1 87 ? 11.060 8.877 -9.694 1.00 93.75 87 ASN A O 1
ATOM 702 N N . GLU A 1 88 ? 10.363 10.745 -8.677 1.00 93.50 88 GLU A N 1
ATOM 703 C CA . GLU A 1 88 ? 10.526 11.583 -9.861 1.00 93.50 88 GLU A CA 1
ATOM 704 C C . GLU A 1 88 ? 11.996 11.597 -10.320 1.00 93.50 88 GLU A C 1
ATOM 706 O O . GLU A 1 88 ? 12.918 11.833 -9.542 1.00 93.50 88 GLU A O 1
ATOM 711 N N . GLY A 1 89 ? 12.227 11.291 -11.599 1.00 89.38 89 GLY A N 1
ATOM 712 C CA . GLY A 1 89 ? 13.571 11.193 -12.177 1.00 89.38 89 GLY A CA 1
ATOM 713 C C . GLY A 1 89 ? 14.284 9.853 -11.955 1.00 89.38 89 GLY A C 1
ATOM 714 O O . GLY A 1 89 ? 15.359 9.647 -12.521 1.00 89.38 89 GLY A O 1
ATOM 715 N N . ALA A 1 90 ? 13.702 8.911 -11.205 1.00 90.12 90 ALA A N 1
ATOM 716 C CA . ALA A 1 90 ? 14.259 7.568 -11.091 1.00 90.12 90 ALA A CA 1
ATOM 717 C C . ALA A 1 90 ? 14.149 6.816 -12.430 1.00 90.12 90 ALA A C 1
ATOM 719 O O . ALA A 1 90 ? 13.077 6.701 -13.031 1.00 90.12 90 ALA A O 1
ATOM 720 N N . MET A 1 91 ? 15.274 6.275 -12.904 1.00 87.88 91 MET A N 1
ATOM 721 C CA . MET A 1 91 ? 15.325 5.531 -14.163 1.00 87.88 91 MET A CA 1
ATOM 722 C C . MET A 1 91 ? 14.401 4.306 -14.106 1.00 87.88 91 MET A C 1
ATOM 724 O O . MET A 1 91 ? 14.488 3.492 -13.187 1.00 87.88 91 MET A O 1
ATOM 728 N N . GLY A 1 92 ? 13.521 4.167 -15.101 1.00 83.69 92 GLY A N 1
ATOM 729 C CA . GLY A 1 92 ? 12.594 3.035 -15.195 1.00 83.69 92 GLY A CA 1
ATOM 730 C C . GLY A 1 92 ? 11.460 3.052 -14.163 1.00 83.69 92 GLY A C 1
ATOM 731 O O . GLY A 1 92 ? 10.861 2.005 -13.903 1.00 83.69 92 GLY A O 1
ATOM 732 N N . TYR A 1 93 ? 11.177 4.199 -13.538 1.00 90.94 93 TYR A N 1
ATOM 733 C CA . TYR A 1 93 ? 9.996 4.365 -12.697 1.00 90.94 93 TYR A CA 1
ATOM 734 C C . TYR A 1 93 ? 8.741 4.613 -13.545 1.00 90.94 93 TYR A C 1
ATOM 736 O O . TYR A 1 93 ? 8.711 5.521 -14.374 1.00 90.94 93 TYR A O 1
ATOM 744 N N . ASN A 1 94 ? 7.696 3.820 -13.299 1.00 88.56 94 ASN A N 1
ATOM 745 C CA . ASN A 1 94 ? 6.369 4.004 -13.882 1.00 88.56 94 ASN A CA 1
ATOM 746 C C . ASN A 1 94 ? 5.420 4.499 -12.792 1.00 88.56 94 ASN A C 1
ATOM 748 O O . ASN A 1 94 ? 5.324 3.870 -11.737 1.00 88.56 94 ASN A O 1
ATOM 752 N N . LYS A 1 95 ? 4.727 5.609 -13.066 1.00 93.44 95 LYS A N 1
ATOM 753 C CA . LYS A 1 95 ? 3.835 6.268 -12.107 1.00 93.44 95 LYS A CA 1
ATOM 754 C C . LYS A 1 95 ? 2.677 5.362 -11.683 1.00 93.44 95 LYS A C 1
ATOM 756 O O . LYS A 1 95 ? 2.075 4.697 -12.521 1.00 93.44 95 LYS A O 1
ATOM 761 N N . LEU A 1 96 ? 2.354 5.371 -10.393 1.00 92.12 96 LEU A N 1
ATOM 762 C CA . LEU A 1 96 ? 1.220 4.670 -9.793 1.00 92.12 96 LEU A CA 1
ATOM 763 C C . LEU A 1 96 ? -0.101 5.407 -10.029 1.00 92.12 96 LEU A C 1
ATOM 765 O O . LEU A 1 96 ? -1.121 4.756 -10.237 1.00 92.12 96 LEU A O 1
ATOM 769 N N . SER A 1 97 ? -0.076 6.745 -10.014 1.00 90.25 97 SER A N 1
ATOM 770 C CA . SER A 1 97 ? -1.257 7.622 -10.095 1.00 90.25 97 SER A CA 1
ATOM 771 C C . SER A 1 97 ? -1.862 7.763 -11.501 1.00 90.25 97 SER A C 1
ATOM 773 O O . SER A 1 97 ? -2.627 8.690 -11.771 1.00 90.25 97 SER A O 1
ATOM 775 N N . THR A 1 98 ? -1.523 6.867 -12.431 1.00 85.62 98 THR A N 1
ATOM 776 C CA . THR A 1 98 ? -2.074 6.886 -13.791 1.00 85.62 98 THR A CA 1
ATOM 777 C C . THR A 1 98 ? -3.502 6.344 -13.838 1.00 85.62 98 THR A C 1
ATOM 779 O O . THR A 1 98 ? -3.920 5.559 -12.989 1.00 85.62 98 THR A O 1
ATOM 782 N N . ASN A 1 99 ? -4.235 6.720 -14.889 1.00 78.19 99 ASN A N 1
ATOM 783 C CA . ASN A 1 99 ? 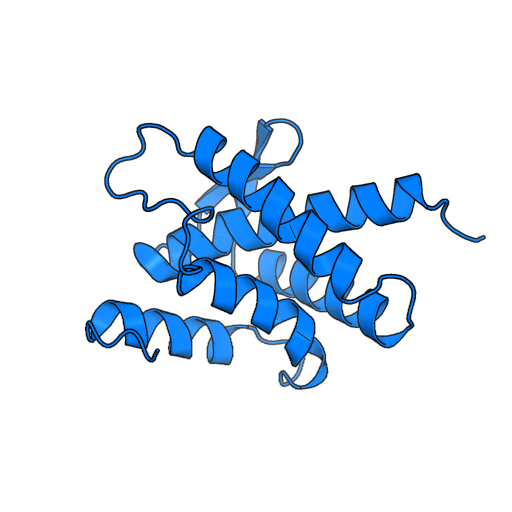-5.519 6.127 -15.251 1.00 78.19 99 ASN A CA 1
ATOM 784 C C . ASN A 1 99 ? -5.395 5.504 -16.660 1.00 78.19 99 ASN A C 1
ATOM 786 O O . ASN A 1 99 ? -5.071 6.248 -17.590 1.00 78.19 99 ASN A O 1
ATOM 790 N N . PRO A 1 100 ? -5.600 4.183 -16.846 1.00 83.19 100 PRO A N 1
ATOM 791 C CA . PRO A 1 100 ? -6.048 3.189 -15.861 1.00 83.19 100 PRO A CA 1
ATOM 792 C C . PRO A 1 100 ? -5.035 2.914 -14.737 1.00 83.19 100 PRO A C 1
ATOM 794 O O . PRO A 1 100 ? -3.839 3.195 -14.871 1.00 83.19 100 PRO A O 1
ATOM 797 N N . ARG A 1 101 ? -5.543 2.368 -13.620 1.00 89.62 101 ARG A N 1
ATOM 798 C CA . ARG A 1 101 ? -4.736 1.961 -12.456 1.00 89.62 101 ARG A CA 1
ATOM 799 C C . ARG A 1 101 ? -3.704 0.913 -12.877 1.00 89.62 101 ARG A C 1
ATOM 801 O O . ARG A 1 101 ? -4.024 -0.025 -13.601 1.00 89.62 101 ARG A O 1
ATOM 808 N N . THR A 1 102 ? -2.470 1.062 -12.404 1.00 93.25 102 THR A N 1
ATOM 809 C CA . THR A 1 102 ? -1.374 0.146 -12.757 1.00 93.25 102 THR A CA 1
ATOM 810 C C . THR A 1 102 ? -1.466 -1.194 -12.015 1.00 93.25 102 THR A C 1
ATOM 812 O O . THR A 1 102 ? -2.006 -1.238 -10.906 1.00 93.25 102 THR A O 1
ATOM 815 N N . PRO A 1 103 ? -0.857 -2.279 -12.541 1.00 95.50 103 PRO A N 1
ATOM 816 C CA . PRO A 1 103 ? -0.760 -3.554 -11.826 1.00 95.50 103 PRO A CA 1
ATOM 817 C C . PRO A 1 103 ? -0.141 -3.431 -10.426 1.00 95.50 103 PRO A C 1
ATOM 819 O O . PRO A 1 103 ? -0.578 -4.102 -9.500 1.00 95.50 103 PRO A O 1
ATOM 822 N N . ALA A 1 104 ? 0.836 -2.537 -10.237 1.00 96.31 104 ALA A N 1
ATOM 823 C CA . ALA A 1 104 ? 1.429 -2.285 -8.924 1.00 96.31 104 ALA A CA 1
ATOM 824 C C . ALA A 1 104 ? 0.439 -1.641 -7.936 1.00 96.31 104 ALA A C 1
ATOM 826 O O . ALA A 1 104 ? 0.400 -2.024 -6.769 1.00 96.31 104 ALA A O 1
ATOM 827 N N . PHE A 1 105 ? -0.386 -0.696 -8.398 1.00 97.75 105 PHE A N 1
ATOM 828 C CA . PHE A 1 105 ? -1.424 -0.080 -7.568 1.00 97.75 105 PHE A CA 1
ATOM 829 C C . PHE A 1 105 ? -2.518 -1.091 -7.192 1.00 97.75 105 PHE A C 1
ATOM 831 O O . PHE A 1 105 ? -2.947 -1.149 -6.041 1.00 97.75 105 PHE A O 1
ATOM 838 N N . LEU A 1 106 ? -2.936 -1.929 -8.147 1.00 97.75 106 LEU A N 1
ATOM 839 C CA . LEU A 1 106 ? -3.909 -2.997 -7.904 1.00 97.75 106 LEU A CA 1
ATOM 840 C C . LEU A 1 106 ? -3.370 -4.050 -6.928 1.00 97.75 106 LEU A C 1
ATOM 842 O O . LEU A 1 106 ? -4.080 -4.425 -5.999 1.00 97.75 106 LEU A O 1
ATOM 846 N N . ALA A 1 107 ? -2.102 -4.450 -7.070 1.00 98.12 107 ALA A N 1
ATOM 847 C CA . ALA A 1 107 ? -1.434 -5.341 -6.126 1.00 98.12 107 ALA A CA 1
ATOM 848 C C . ALA A 1 107 ? -1.461 -4.779 -4.700 1.00 98.12 107 ALA A C 1
ATOM 850 O O . ALA A 1 107 ? -1.826 -5.487 -3.767 1.00 98.12 107 ALA A O 1
ATOM 851 N N . ALA A 1 108 ? -1.128 -3.497 -4.540 1.00 98.38 108 ALA A N 1
ATOM 852 C CA . ALA A 1 108 ? -1.116 -2.827 -3.246 1.00 98.38 108 ALA A CA 1
ATOM 853 C C . ALA A 1 108 ? -2.507 -2.818 -2.577 1.00 98.38 108 ALA A C 1
ATOM 855 O O . ALA A 1 108 ? -2.610 -3.110 -1.386 1.00 98.38 108 ALA A O 1
ATOM 856 N N . LEU A 1 109 ? -3.575 -2.542 -3.336 1.00 98.50 109 LEU A N 1
ATOM 857 C CA . LEU A 1 109 ? -4.951 -2.616 -2.828 1.00 98.50 109 LEU A CA 1
ATOM 858 C C . LEU A 1 109 ? -5.373 -4.047 -2.482 1.00 98.50 109 LEU A C 1
ATOM 860 O O . LEU A 1 109 ? -6.032 -4.265 -1.466 1.00 98.50 109 LEU A O 1
ATOM 864 N N . GLU A 1 110 ? -5.009 -5.020 -3.317 1.00 98.56 110 GLU A N 1
ATOM 865 C CA . GLU A 1 110 ? -5.367 -6.420 -3.098 1.00 98.56 110 GLU A CA 1
ATOM 866 C C . GLU A 1 110 ? -4.730 -6.975 -1.821 1.00 98.56 110 GLU A C 1
ATOM 868 O O . GLU A 1 110 ? -5.401 -7.683 -1.077 1.00 98.56 110 GLU A O 1
ATOM 873 N N . LEU A 1 111 ? -3.492 -6.584 -1.499 1.00 98.56 111 LEU A N 1
ATOM 874 C CA . LEU A 1 111 ? -2.847 -6.965 -0.237 1.00 98.56 111 LEU A CA 1
ATOM 875 C C . LEU A 1 111 ? -3.655 -6.544 1.001 1.00 98.56 111 LEU A C 1
ATOM 877 O O . LEU A 1 111 ? -3.608 -7.232 2.020 1.00 98.56 111 LEU A O 1
ATOM 881 N N . VAL A 1 112 ? -4.395 -5.434 0.923 1.00 98.56 112 VAL A N 1
ATOM 882 C CA . VAL A 1 112 ? -5.256 -4.960 2.015 1.00 98.56 112 VAL A CA 1
ATOM 883 C C . VAL A 1 112 ? -6.626 -5.631 1.964 1.00 98.56 112 VAL A C 1
ATOM 885 O O . VAL A 1 112 ? -7.062 -6.209 2.957 1.00 98.56 112 VAL A O 1
ATOM 888 N N . PHE A 1 113 ? -7.315 -5.578 0.821 1.00 98.56 113 PHE A N 1
ATOM 889 C CA . PHE A 1 113 ? -8.688 -6.083 0.719 1.00 98.56 113 PHE A CA 1
ATOM 890 C C . PHE A 1 113 ? -8.783 -7.606 0.831 1.00 98.56 113 PHE A C 1
ATOM 892 O O . PHE A 1 113 ? -9.707 -8.103 1.468 1.00 98.56 113 PHE A O 1
ATOM 899 N N . GLU A 1 114 ? -7.817 -8.336 0.273 1.00 97.69 114 GLU A N 1
ATOM 900 C CA . GLU A 1 114 ? -7.738 -9.799 0.352 1.00 97.69 114 GLU A CA 1
ATOM 901 C C . GLU A 1 114 ? -6.825 -10.268 1.491 1.00 97.69 114 GLU A C 1
ATOM 903 O O . GLU A 1 114 ? -6.575 -11.465 1.631 1.00 97.69 114 GLU A O 1
ATOM 908 N N . GLY A 1 115 ? -6.342 -9.349 2.336 1.00 96.56 115 GLY A N 1
ATOM 909 C CA . GLY A 1 115 ? -5.407 -9.653 3.417 1.00 96.56 115 GLY A CA 1
ATOM 910 C C . GLY A 1 115 ? -5.928 -10.721 4.384 1.00 96.56 115 GLY A C 1
ATOM 911 O O . GLY A 1 115 ? -5.153 -11.565 4.825 1.00 96.56 115 GLY A O 1
ATOM 912 N N . GLN A 1 116 ? -7.239 -10.749 4.651 1.00 96.00 116 GLN A N 1
ATOM 913 C CA . GLN A 1 116 ? -7.877 -11.771 5.494 1.00 96.00 116 GLN A CA 1
ATOM 914 C C . GLN A 1 116 ? -7.845 -13.179 4.866 1.00 96.00 116 GLN A C 1
ATOM 916 O O . GLN A 1 116 ? -7.860 -14.175 5.587 1.00 96.00 116 GLN A O 1
ATOM 921 N N . ASN A 1 117 ? -7.793 -13.261 3.535 1.00 96.12 117 ASN A N 1
ATOM 922 C CA . ASN A 1 117 ? -7.813 -14.515 2.781 1.00 96.12 117 ASN A CA 1
ATOM 923 C C . ASN A 1 117 ? -6.400 -15.069 2.533 1.00 96.12 117 ASN A C 1
ATOM 925 O O . ASN A 1 117 ? -6.250 -16.224 2.135 1.00 96.12 117 ASN A O 1
ATOM 929 N N . GLN A 1 118 ? -5.356 -14.277 2.794 1.00 94.94 118 GLN A N 1
ATOM 930 C CA . GLN A 1 118 ? -3.973 -14.717 2.657 1.00 94.94 118 GLN A CA 1
ATOM 931 C C . GLN A 1 118 ? -3.573 -15.656 3.803 1.00 94.94 118 GLN A C 1
ATOM 933 O O . GLN A 1 118 ? -3.707 -15.329 4.986 1.00 94.94 118 GLN A O 1
ATOM 938 N N . SER A 1 119 ? -2.993 -16.811 3.467 1.00 95.44 119 SER A N 1
ATOM 939 C CA . SER A 1 119 ? -2.493 -17.768 4.463 1.00 95.44 119 SER A CA 1
ATOM 940 C C . SER A 1 119 ? -1.438 -17.116 5.353 1.00 95.44 119 SER A C 1
ATOM 942 O O . SER A 1 119 ? -0.405 -16.658 4.869 1.00 95.44 119 SER A O 1
ATOM 944 N N . CYS A 1 120 ? -1.702 -17.050 6.660 1.00 96.19 120 CYS A N 1
ATOM 945 C CA . CYS A 1 120 ? -0.860 -16.351 7.636 1.00 96.19 120 CYS A CA 1
ATOM 946 C C . CYS A 1 120 ? -0.574 -14.874 7.277 1.00 96.19 120 CYS A C 1
ATOM 948 O O . CYS A 1 120 ? 0.360 -14.292 7.822 1.00 96.19 120 CYS A O 1
ATOM 950 N N . GLY A 1 121 ? -1.320 -14.251 6.363 1.00 97.19 121 GLY A N 1
ATOM 951 C CA . GLY A 1 121 ? -1.017 -12.911 5.863 1.00 97.19 121 GLY A CA 1
ATOM 952 C C . GLY A 1 121 ? 0.236 -12.823 4.983 1.00 97.19 121 GLY A C 1
ATOM 953 O O . GLY A 1 121 ? 0.816 -11.747 4.873 1.00 97.19 121 GLY A O 1
ATOM 954 N N . TYR A 1 122 ? 0.717 -13.933 4.414 1.00 98.31 122 TYR A N 1
ATOM 955 C CA . TYR A 1 122 ? 1.783 -13.895 3.408 1.00 98.31 122 TYR A CA 1
ATOM 956 C C . TYR A 1 122 ? 1.365 -13.056 2.193 1.00 98.31 122 TYR A C 1
ATOM 958 O O . TYR A 1 122 ? 0.193 -13.003 1.840 1.00 98.31 122 TYR A O 1
ATOM 966 N N . ILE A 1 123 ? 2.330 -12.391 1.557 1.00 98.12 123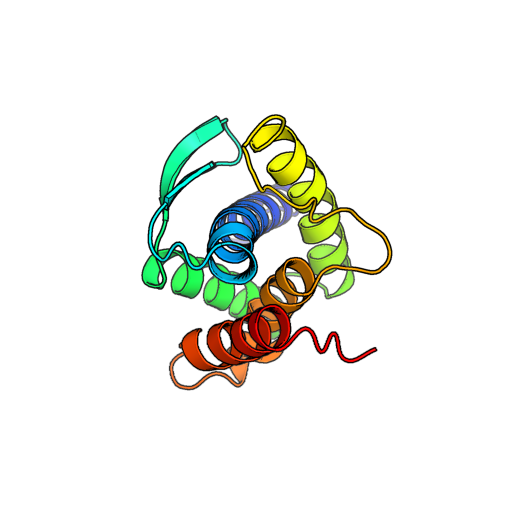 ILE A N 1
ATOM 967 C CA . ILE A 1 123 ? 2.071 -11.460 0.441 1.00 98.12 123 ILE A CA 1
ATOM 968 C C . ILE A 1 123 ? 2.512 -12.037 -0.908 1.00 98.12 123 ILE A C 1
ATOM 970 O O . ILE A 1 123 ? 2.232 -11.478 -1.965 1.00 98.12 123 ILE A O 1
ATOM 974 N N . GLU A 1 124 ? 3.243 -13.149 -0.881 1.00 98.06 124 GLU A N 1
ATOM 975 C CA . GLU A 1 124 ? 3.909 -13.759 -2.023 1.00 98.06 124 GLU A CA 1
ATOM 976 C C . GLU A 1 124 ? 2.946 -14.120 -3.144 1.00 98.06 124 GLU A C 1
ATOM 978 O O . GLU A 1 124 ? 3.271 -13.889 -4.304 1.00 98.06 124 GLU A O 1
ATOM 983 N N . GLU A 1 125 ? 1.772 -14.662 -2.822 1.00 96.75 125 GLU A N 1
ATOM 984 C CA . GLU A 1 125 ? 0.801 -15.084 -3.829 1.00 96.75 125 GLU A CA 1
ATOM 985 C C . GLU A 1 125 ? 0.347 -13.899 -4.690 1.00 96.75 125 GLU A C 1
ATOM 987 O O . GLU A 1 125 ? 0.516 -13.922 -5.916 1.00 96.75 125 GLU A O 1
ATOM 992 N N . THR A 1 126 ? -0.119 -12.827 -4.043 1.00 97.69 126 THR A N 1
ATOM 993 C CA . THR A 1 126 ? -0.491 -11.568 -4.697 1.00 97.69 126 THR A CA 1
ATOM 994 C C . THR A 1 126 ? 0.696 -10.980 -5.458 1.00 97.69 126 THR A C 1
ATOM 996 O O . THR A 1 126 ? 0.598 -10.722 -6.657 1.00 97.69 126 THR A O 1
ATOM 999 N N . MET A 1 127 ? 1.855 -10.830 -4.812 1.00 97.62 127 MET A N 1
ATOM 1000 C CA . MET A 1 127 ? 3.033 -10.217 -5.436 1.00 97.62 127 MET A CA 1
ATOM 1001 C C . MET A 1 127 ? 3.480 -10.993 -6.686 1.00 97.62 127 MET A C 1
ATOM 1003 O O . MET A 1 127 ? 3.721 -10.407 -7.744 1.00 97.62 127 MET A O 1
ATOM 1007 N N . PHE A 1 128 ? 3.530 -12.325 -6.611 1.00 97.44 128 PHE A N 1
ATOM 1008 C CA . PHE A 1 128 ? 3.937 -13.184 -7.724 1.00 97.44 128 PHE A CA 1
ATOM 1009 C C . PHE A 1 128 ? 2.929 -13.150 -8.868 1.00 97.44 128 PHE A C 1
ATOM 1011 O O . PHE A 1 128 ? 3.341 -13.154 -10.031 1.00 97.44 128 PHE A O 1
ATOM 1018 N N . LYS A 1 129 ? 1.627 -13.088 -8.562 1.00 97.06 129 LYS A N 1
ATOM 1019 C CA . LYS A 1 129 ? 0.563 -12.932 -9.560 1.00 97.06 129 LYS A CA 1
ATOM 1020 C C . LYS A 1 129 ? 0.800 -11.690 -10.423 1.00 97.06 129 LYS A C 1
ATOM 1022 O O . LYS A 1 129 ? 0.962 -11.818 -11.636 1.00 97.06 129 LYS A O 1
ATOM 1027 N N . TYR A 1 130 ? 0.931 -10.520 -9.802 1.00 96.94 130 TYR A N 1
ATOM 1028 C CA . TYR A 1 130 ? 1.091 -9.254 -10.524 1.00 96.94 130 TYR A CA 1
ATOM 1029 C C . TYR A 1 130 ? 2.462 -9.108 -11.202 1.00 96.94 130 TYR A C 1
ATOM 1031 O O . TYR A 1 130 ? 2.560 -8.568 -12.304 1.00 96.94 130 TYR A O 1
ATOM 1039 N N . ARG A 1 131 ? 3.542 -9.646 -10.623 1.00 95.94 131 ARG A N 1
ATOM 1040 C CA . ARG A 1 131 ? 4.852 -9.640 -11.300 1.00 95.94 131 ARG A CA 1
ATOM 1041 C C . ARG A 1 131 ? 4.869 -10.516 -12.546 1.00 95.94 131 ARG A C 1
ATOM 1043 O O . ARG A 1 131 ? 5.490 -10.130 -13.533 1.00 95.94 131 ARG A O 1
ATOM 1050 N N . ARG A 1 132 ? 4.189 -11.667 -12.540 1.00 96.50 132 ARG A N 1
ATOM 1051 C CA . ARG A 1 132 ? 4.049 -12.501 -13.746 1.00 96.50 132 ARG A CA 1
ATOM 1052 C C . ARG A 1 132 ? 3.270 -11.787 -14.854 1.00 96.50 132 ARG A C 1
ATOM 1054 O O . ARG A 1 132 ? 3.649 -11.921 -16.015 1.00 96.50 132 ARG A O 1
ATOM 1061 N N . GLN A 1 133 ? 2.253 -10.992 -14.518 1.00 93.50 133 GLN A N 1
ATOM 1062 C CA . GLN A 1 133 ? 1.540 -10.153 -15.495 1.00 93.50 133 GLN A CA 1
ATOM 1063 C C . GLN A 1 133 ? 2.489 -9.143 -16.163 1.00 93.50 133 GLN A C 1
ATOM 1065 O O . GLN A 1 133 ? 2.598 -9.117 -17.386 1.00 93.50 133 GLN A O 1
ATOM 1070 N N . ILE A 1 134 ? 3.287 -8.409 -15.373 1.00 92.38 134 ILE A N 1
ATOM 1071 C CA . ILE A 1 134 ? 4.299 -7.478 -15.910 1.00 92.38 134 ILE A CA 1
ATOM 1072 C C . ILE A 1 134 ? 5.326 -8.190 -16.803 1.00 92.38 134 ILE A C 1
ATOM 1074 O O . ILE A 1 134 ? 5.673 -7.681 -17.864 1.00 92.38 134 ILE A O 1
ATOM 1078 N N . LEU A 1 135 ? 5.809 -9.370 -16.399 1.00 91.56 135 LEU A N 1
ATOM 1079 C CA . LEU A 1 135 ? 6.818 -10.118 -17.160 1.00 91.56 135 LEU A CA 1
ATOM 1080 C C . LEU A 1 135 ? 6.278 -10.742 -18.454 1.00 91.56 135 LEU A C 1
ATOM 1082 O O . LEU A 1 135 ? 7.031 -10.891 -19.411 1.00 91.56 135 LEU A O 1
ATOM 1086 N N . SER A 1 136 ? 5.002 -11.128 -18.482 1.00 89.56 136 SER A N 1
ATOM 1087 C CA . SER A 1 136 ? 4.365 -11.724 -19.666 1.00 89.56 136 SER A CA 1
ATOM 1088 C C . SER A 1 136 ? 3.870 -10.686 -20.676 1.00 89.56 136 SER A C 1
ATOM 1090 O O . SER A 1 136 ? 3.542 -11.050 -21.801 1.00 89.56 136 SER A O 1
ATOM 1092 N N . GLY A 1 137 ? 3.807 -9.405 -20.292 1.00 75.69 137 GLY A N 1
ATOM 1093 C CA . GLY A 1 137 ? 3.210 -8.345 -21.108 1.00 75.69 137 GLY A CA 1
ATOM 1094 C C . GLY A 1 137 ? 1.680 -8.421 -21.194 1.00 75.69 137 GLY A C 1
ATOM 1095 O O . GLY A 1 137 ? 1.079 -7.648 -21.937 1.00 75.69 137 GLY A O 1
ATOM 1096 N N . ILE A 1 138 ? 1.047 -9.329 -20.444 1.00 59.66 138 ILE A N 1
ATOM 1097 C CA . ILE A 1 138 ? -0.406 -9.475 -20.369 1.00 59.66 138 ILE A CA 1
ATOM 1098 C C . ILE A 1 138 ? -0.893 -8.623 -19.196 1.00 59.66 138 ILE A C 1
ATOM 1100 O O . ILE A 1 138 ? -0.764 -9.006 -18.033 1.00 59.66 138 ILE A O 1
ATOM 1104 N N . VAL A 1 139 ? -1.441 -7.451 -19.508 1.00 56.22 139 VAL A N 1
ATOM 1105 C CA . VAL A 1 139 ? -2.246 -6.675 -18.561 1.00 56.22 139 VAL A CA 1
ATOM 1106 C C . VAL A 1 139 ? -3.682 -7.151 -18.750 1.00 56.22 139 VAL A C 1
ATOM 1108 O O . VAL A 1 139 ? -4.310 -6.811 -19.750 1.00 56.22 139 VAL A O 1
ATOM 1111 N N . GLU A 1 140 ? -4.171 -8.013 -17.858 1.00 50.12 140 GLU A N 1
ATOM 1112 C CA . GLU A 1 140 ? -5.590 -8.386 -17.858 1.00 50.12 140 GLU A CA 1
ATOM 1113 C C . GLU A 1 140 ? -6.421 -7.129 -17.558 1.00 50.12 140 GLU A C 1
ATOM 1115 O O . GLU A 1 140 ? -6.157 -6.422 -16.583 1.00 50.12 140 GLU A O 1
ATOM 1120 N N . SER A 1 141 ? -7.344 -6.824 -18.475 1.00 44.69 141 SER A N 1
ATOM 1121 C CA . SER A 1 141 ? -8.230 -5.653 -18.492 1.00 44.69 141 SER A CA 1
ATOM 1122 C C . SER A 1 141 ? -9.386 -5.766 -17.511 1.00 44.69 141 SER A C 1
ATOM 1124 O O . SER A 1 141 ? -10.012 -6.852 -17.526 1.00 44.69 141 SER A O 1
#

Radius of gyration: 14.27 Å; chains: 1; bounding box: 30×30×46 Å

Sequence (141 aa):
TNLSKEEILGELENNAQGILGYVVRWINQGVGCSKVLDIYDVYLMEDRATCRIASQYLANWFHHGLISRQEILDAFEKMALKVDKQNEGAMGYNKLSTNPRTPAFLAALELVFEGQNQSCGYIEETMFKYRRQILSGIVES

pLDDT: mean 93.54, std 9.07, range [44.69, 98.69]

Foldseek 3Di:
DDDDPVRVLVLLLQLLLLLLQQLQCCQQPVDAWDQGQTPVGDTDIDHQVSNLVSQLVLLVCPVVVVDDPVSNVVSNLVSLVVSCVSCPPPPRGDRQNDPVGALSSVLSSCLNNCQVVDDVSGSCVSSVVSSVCNVVVNDPD